Protein AF-G0SBT8-F1 (afdb_monomer)

Sequence (102 aa):
MNVKDTPMDQGVASMTSPSQSGPSPTQDDAKVGPGSWNTKKFRDEYETLKNRLLDSQFSVAEYPDPLAPKPPHPKQYPVGTGPTVEQRLLKLISEIKAANEN

Nearest PDB structures (foldseek):
  7pzy-assembly1_i  TM=1.478E-01  e=4.755E+00  Candida albicans SC5314

Mean predicted aligned error: 20.07 Å

Radius of gyration: 37.4 Å; Cα contacts (8 Å, |Δi|>4): 8; chains: 1; bounding box: 54×37×116 Å

Solvent-accessible surface area (backbone atoms only — not comparable to full-atom values): 7220 Å² total; per-residue (Å²): 141,85,88,81,83,85,80,89,85,80,85,79,90,75,92,78,86,81,79,84,72,70,88,79,89,79,77,82,81,71,80,73,56,96,86,59,72,86,39,72,67,48,51,57,52,48,54,54,51,49,54,61,70,65,37,87,82,73,51,76,86,79,54,74,66,89,85,52,85,72,76,84,53,78,88,78,48,6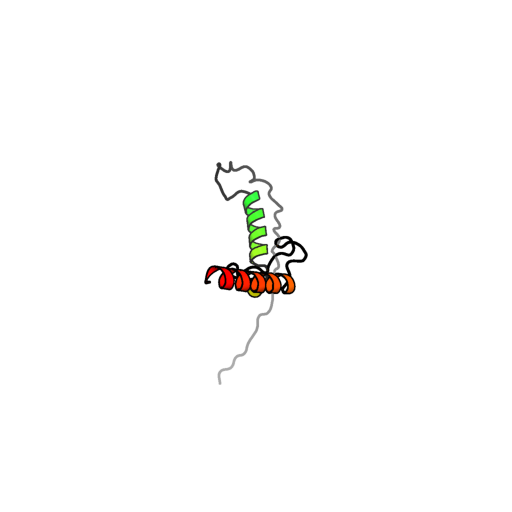7,90,79,79,42,74,71,51,54,52,54,49,54,51,53,52,52,53,53,50,59,62,73,76,105

Structure (mmCIF, N/CA/C/O backbone):
data_AF-G0SBT8-F1
#
_entry.id   AF-G0SBT8-F1
#
loop_
_atom_site.group_PDB
_atom_site.id
_atom_site.type_symbol
_atom_site.label_atom_id
_atom_site.label_alt_id
_atom_site.label_comp_id
_atom_site.label_asym_id
_atom_site.label_entity_id
_atom_site.label_seq_id
_atom_site.pdbx_PDB_ins_code
_atom_site.Cartn_x
_atom_site.Cartn_y
_atom_site.Cartn_z
_atom_site.occupancy
_atom_site.B_iso_or_equiv
_atom_site.auth_seq_id
_atom_site.auth_comp_id
_atom_site.auth_asym_id
_atom_site.auth_atom_id
_atom_site.pdbx_PDB_model_num
ATOM 1 N N . MET A 1 1 ? -18.966 -16.238 -74.998 1.00 46.59 1 MET A N 1
ATOM 2 C CA . MET A 1 1 ? -17.770 -17.080 -75.204 1.00 46.59 1 MET A CA 1
ATOM 3 C C . MET A 1 1 ? -16.575 -16.159 -75.383 1.00 46.59 1 MET A C 1
ATOM 5 O O . MET A 1 1 ? -16.367 -15.665 -76.479 1.00 46.59 1 MET A O 1
ATOM 9 N N . ASN A 1 2 ? -15.814 -15.910 -74.318 1.00 43.53 2 ASN A N 1
ATOM 10 C CA . ASN A 1 2 ? -14.468 -15.354 -74.421 1.00 43.53 2 ASN A CA 1
ATOM 11 C C . ASN A 1 2 ? -13.552 -16.259 -73.605 1.00 43.53 2 ASN A C 1
ATOM 13 O O . ASN A 1 2 ? -13.548 -16.240 -72.380 1.00 43.53 2 ASN A O 1
ATOM 17 N N . VAL A 1 3 ? -12.860 -17.111 -74.350 1.00 52.38 3 VAL A N 1
ATOM 18 C CA . VAL A 1 3 ? -11.725 -17.917 -73.926 1.00 52.38 3 VAL A CA 1
ATOM 19 C C . VAL A 1 3 ? -10.522 -17.001 -73.694 1.00 52.38 3 VAL A C 1
ATOM 21 O O . VAL A 1 3 ? -10.227 -16.169 -74.554 1.00 52.38 3 VAL A O 1
ATOM 24 N N . LYS A 1 4 ? -9.810 -17.179 -72.578 1.00 57.03 4 LYS A N 1
ATOM 25 C CA . LYS A 1 4 ? -8.429 -17.695 -72.575 1.00 57.03 4 LYS A CA 1
ATOM 26 C C . LYS A 1 4 ? -7.800 -17.611 -71.183 1.00 57.03 4 LYS A C 1
ATOM 28 O O . LYS A 1 4 ? -7.657 -16.546 -70.593 1.00 57.03 4 LYS A O 1
ATOM 33 N N . ASP A 1 5 ? -7.435 -18.797 -70.739 1.00 52.41 5 ASP A N 1
ATOM 34 C CA . ASP A 1 5 ? -6.700 -19.199 -69.554 1.00 52.41 5 ASP A CA 1
ATOM 35 C C . ASP A 1 5 ? -5.256 -18.641 -69.473 1.00 52.41 5 ASP A C 1
ATOM 37 O O . ASP A 1 5 ? -4.555 -18.580 -70.482 1.00 52.41 5 ASP A O 1
ATOM 41 N N . THR A 1 6 ? -4.868 -18.224 -68.254 1.00 57.47 6 THR A N 1
ATOM 42 C CA . THR A 1 6 ? -3.695 -18.604 -67.407 1.00 57.47 6 THR A CA 1
ATOM 43 C C . THR A 1 6 ? -2.353 -18.954 -68.097 1.00 57.47 6 THR A C 1
ATOM 45 O O . THR A 1 6 ? -2.352 -19.767 -69.019 1.00 57.47 6 THR A O 1
ATOM 48 N N . PRO A 1 7 ? -1.184 -18.421 -67.644 1.00 54.28 7 PRO A N 1
ATOM 49 C CA . PRO A 1 7 ? -0.468 -18.933 -66.446 1.00 54.28 7 PRO A CA 1
ATOM 50 C C . PRO A 1 7 ? 0.147 -17.836 -65.538 1.00 54.28 7 PRO A C 1
ATOM 52 O O . PRO A 1 7 ? 0.653 -16.831 -66.018 1.00 54.28 7 PRO A O 1
ATOM 55 N N . MET A 1 8 ? -0.023 -17.871 -64.206 1.00 53.31 8 MET A N 1
ATOM 56 C CA . MET A 1 8 ? 0.906 -18.485 -63.229 1.00 53.31 8 MET A CA 1
ATOM 57 C C . MET A 1 8 ? 2.365 -18.551 -63.709 1.00 53.31 8 MET A C 1
ATOM 59 O O . MET A 1 8 ? 2.795 -19.573 -64.232 1.00 53.31 8 MET A O 1
ATOM 63 N N . ASP A 1 9 ? 3.123 -17.479 -63.474 1.00 46.19 9 ASP A N 1
ATOM 64 C CA . ASP A 1 9 ? 4.586 -17.530 -63.453 1.00 46.19 9 ASP A CA 1
ATOM 65 C C . ASP A 1 9 ? 5.050 -17.651 -61.996 1.00 46.19 9 ASP A C 1
ATOM 67 O O . ASP A 1 9 ? 4.980 -16.709 -61.203 1.00 46.19 9 ASP A O 1
ATOM 71 N N . GLN A 1 10 ? 5.443 -18.870 -61.629 1.00 44.31 10 GLN A N 1
ATOM 72 C CA . GLN A 1 10 ? 6.263 -19.134 -60.460 1.00 44.31 10 GLN A CA 1
ATOM 73 C C . GLN A 1 10 ? 7.725 -19.149 -60.898 1.00 44.31 10 GLN A C 1
ATOM 75 O O . GLN A 1 10 ? 8.123 -19.996 -61.692 1.00 44.31 10 GLN A O 1
ATOM 80 N N . GLY A 1 11 ? 8.535 -18.350 -60.209 1.00 46.97 11 GLY A N 1
ATOM 81 C CA . GLY A 1 11 ? 9.852 -18.801 -59.783 1.00 46.97 11 GLY A CA 1
ATOM 82 C C . GLY A 1 11 ? 11.040 -18.174 -60.497 1.00 46.97 11 GLY A C 1
ATOM 83 O O . GLY A 1 11 ? 11.458 -18.614 -61.557 1.00 46.97 11 GLY A O 1
ATOM 84 N N . VAL A 1 12 ? 11.730 -17.296 -59.771 1.00 48.88 12 VAL A N 1
ATOM 85 C CA . VAL A 1 12 ? 13.169 -17.473 -59.550 1.00 48.88 12 VAL A CA 1
ATOM 86 C C . VAL A 1 12 ? 13.567 -16.725 -58.285 1.00 48.88 12 VAL A C 1
ATOM 88 O O . VAL A 1 12 ? 13.541 -15.500 -58.193 1.00 48.88 12 VAL A O 1
ATOM 91 N N . ALA A 1 13 ? 13.918 -17.516 -57.276 1.00 48.78 13 ALA A N 1
ATOM 92 C CA . ALA A 1 13 ? 14.683 -17.063 -56.139 1.00 48.78 13 ALA A CA 1
ATOM 93 C C . ALA A 1 13 ? 16.000 -16.444 -56.626 1.00 48.78 13 ALA A C 1
ATOM 95 O O . ALA A 1 13 ? 16.730 -17.032 -57.420 1.00 48.78 13 ALA A O 1
ATOM 96 N N . SER A 1 14 ? 16.351 -15.286 -56.088 1.00 46.62 14 SER A N 1
ATOM 97 C CA . SER A 1 14 ? 17.746 -14.885 -55.951 1.00 46.62 14 SER A CA 1
ATOM 98 C C . SER A 1 14 ? 17.891 -14.252 -54.585 1.00 46.62 14 SER A C 1
ATOM 100 O O . SER A 1 14 ? 17.718 -13.055 -54.376 1.00 46.62 14 SER A O 1
ATOM 102 N N . MET A 1 15 ? 18.152 -15.141 -53.632 1.00 48.56 15 MET A N 1
ATOM 103 C CA . MET A 1 15 ? 18.812 -14.817 -52.386 1.00 48.56 15 MET A CA 1
ATOM 104 C C . MET A 1 15 ? 20.078 -14.023 -52.706 1.00 48.56 15 MET A C 1
ATOM 106 O O . MET A 1 15 ? 20.998 -14.539 -53.331 1.00 48.56 15 MET A O 1
ATOM 110 N N . THR A 1 16 ? 20.131 -12.776 -52.263 1.00 47.47 16 THR A N 1
ATOM 111 C CA . THR A 1 16 ? 21.392 -12.105 -51.957 1.00 47.47 16 THR A CA 1
ATOM 112 C C . THR A 1 16 ? 21.100 -10.937 -51.021 1.00 47.47 16 THR A C 1
ATOM 114 O O . THR A 1 16 ? 20.871 -9.794 -51.397 1.00 47.47 16 THR A O 1
ATOM 117 N N . SER A 1 17 ? 21.044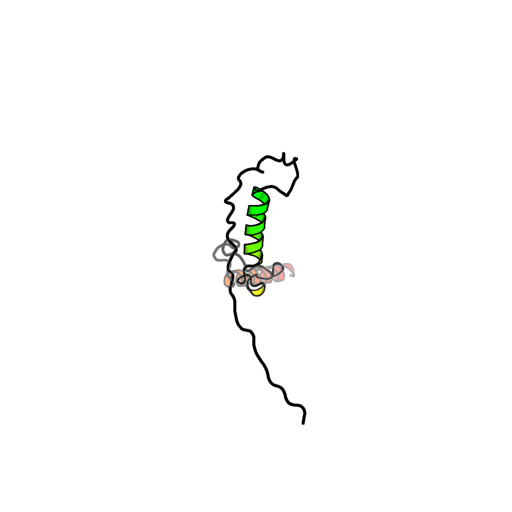 -11.264 -49.736 1.00 54.69 17 SER A N 1
ATOM 118 C CA . SER A 1 17 ? 21.568 -10.373 -48.711 1.00 54.69 17 SER A CA 1
ATOM 119 C C . SER A 1 17 ? 22.665 -11.143 -47.994 1.00 54.69 17 SER A C 1
ATOM 121 O O . SER A 1 17 ? 22.383 -11.956 -47.117 1.00 54.69 17 SER A O 1
ATOM 123 N N . PRO A 1 18 ? 23.920 -10.916 -48.395 1.00 51.97 18 PRO A N 1
ATOM 124 C CA . PRO A 1 18 ? 24.991 -10.914 -47.430 1.00 51.97 18 PRO A CA 1
ATOM 125 C C . PRO A 1 18 ? 25.835 -9.664 -47.661 1.00 51.97 18 PRO A C 1
ATOM 127 O O . PRO A 1 18 ? 26.710 -9.598 -48.519 1.00 51.97 18 PRO A O 1
ATOM 130 N N . SER A 1 19 ? 25.595 -8.651 -46.847 1.00 40.59 19 SER A N 1
ATOM 131 C CA . SER A 1 19 ? 26.694 -7.808 -46.399 1.00 40.59 19 SER A CA 1
ATOM 132 C C . SER A 1 19 ? 26.504 -7.590 -44.917 1.00 40.59 19 SER A C 1
ATOM 134 O O . SER A 1 19 ? 26.062 -6.557 -44.434 1.00 40.59 19 SER A O 1
ATOM 136 N N . GLN A 1 20 ? 26.835 -8.665 -44.205 1.00 54.94 20 GLN A N 1
ATOM 137 C CA . GLN A 1 20 ? 27.392 -8.595 -42.872 1.00 54.94 20 GLN A CA 1
ATOM 138 C C . GLN A 1 20 ? 28.725 -7.838 -42.998 1.00 54.94 20 GLN A C 1
ATOM 140 O O . GLN A 1 20 ? 29.793 -8.431 -43.106 1.00 54.94 20 GLN A O 1
ATOM 145 N N . SER A 1 21 ? 28.661 -6.510 -43.075 1.00 49.72 21 SER A N 1
ATOM 146 C CA . SER A 1 21 ? 29.795 -5.681 -42.695 1.00 49.72 21 SER A CA 1
ATOM 147 C C . SER A 1 21 ? 29.850 -5.736 -41.175 1.00 49.72 21 SER A C 1
ATOM 149 O O . SER A 1 21 ? 28.890 -5.349 -40.506 1.00 49.72 21 SER A O 1
ATOM 151 N N . GLY A 1 22 ? 30.931 -6.319 -40.660 1.00 42.81 22 GLY A N 1
ATOM 152 C CA . GLY A 1 22 ? 31.184 -6.493 -39.236 1.00 42.81 22 GLY A CA 1
ATOM 153 C C . GLY A 1 22 ? 31.116 -5.188 -38.433 1.00 42.81 22 GLY A C 1
ATOM 154 O O . GLY A 1 22 ? 30.945 -4.106 -38.998 1.00 42.81 22 GLY A O 1
ATOM 155 N N . PRO A 1 23 ? 31.247 -5.280 -37.101 1.00 46.69 23 PRO A N 1
ATOM 156 C CA . PRO A 1 23 ? 31.162 -4.119 -36.232 1.00 46.69 23 PRO A CA 1
ATOM 157 C C . PRO A 1 23 ? 32.279 -3.148 -36.611 1.00 46.69 23 PRO A C 1
ATOM 159 O O . PRO A 1 23 ? 33.451 -3.434 -36.393 1.00 46.69 23 PRO A O 1
ATOM 162 N N . SER A 1 24 ? 31.922 -2.008 -37.192 1.00 39.34 24 SER A N 1
ATOM 163 C CA . SER A 1 24 ? 32.798 -0.845 -37.253 1.00 39.34 24 SER A CA 1
ATOM 164 C C . SER A 1 24 ? 32.899 -0.278 -35.833 1.00 39.34 24 SER A C 1
ATOM 166 O O . SER A 1 24 ? 31.895 0.244 -35.339 1.00 39.34 24 SER A O 1
ATOM 168 N N . PRO A 1 25 ? 34.049 -0.370 -35.142 1.00 53.28 25 PRO A N 1
ATOM 169 C CA . PRO A 1 25 ? 34.218 0.221 -33.831 1.00 53.28 25 PRO A CA 1
ATOM 170 C C . PRO A 1 25 ? 34.881 1.580 -34.027 1.00 53.28 25 PRO A C 1
ATOM 172 O O . PRO A 1 25 ? 36.086 1.694 -33.864 1.00 53.28 25 PRO A O 1
ATOM 175 N N . THR A 1 26 ? 34.133 2.599 -34.443 1.00 52.81 26 THR A N 1
ATOM 176 C CA . THR A 1 26 ? 34.654 3.976 -34.473 1.00 52.81 26 THR A CA 1
ATOM 177 C C . THR A 1 26 ? 33.520 4.992 -34.540 1.00 52.81 26 THR A C 1
ATOM 179 O O . THR A 1 26 ? 33.307 5.655 -35.551 1.00 52.81 26 THR A O 1
ATOM 182 N N . GLN A 1 27 ? 32.796 5.158 -33.433 1.00 51.91 27 GLN A N 1
ATOM 183 C CA . GLN A 1 27 ? 32.255 6.481 -33.099 1.00 51.91 27 GLN A CA 1
ATOM 184 C C . GLN A 1 27 ? 32.025 6.658 -31.593 1.00 51.91 27 GLN A C 1
ATOM 186 O O . GLN A 1 27 ? 31.079 7.308 -31.157 1.00 51.91 27 GLN A O 1
ATOM 191 N N . ASP A 1 28 ? 32.913 6.083 -30.789 1.00 50.6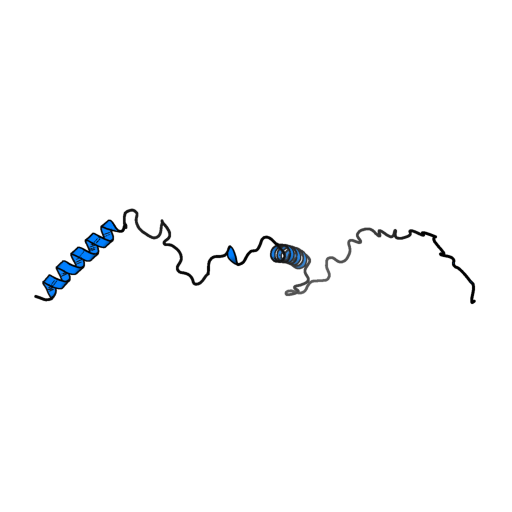6 28 ASP A N 1
ATOM 192 C CA . ASP A 1 28 ? 33.059 6.470 -29.393 1.00 50.66 28 ASP A CA 1
ATOM 193 C C . ASP A 1 28 ? 33.986 7.703 -29.364 1.00 50.66 28 ASP A C 1
ATOM 195 O O . ASP A 1 28 ? 34.941 7.766 -30.132 1.00 50.66 28 ASP A O 1
ATOM 199 N N . ASP A 1 29 ? 33.666 8.706 -28.545 1.00 54.84 29 ASP A N 1
ATOM 200 C CA . ASP A 1 29 ? 34.366 10.001 -28.397 1.00 54.84 29 ASP A CA 1
ATOM 201 C C . ASP A 1 29 ? 33.989 11.163 -29.336 1.00 54.84 29 ASP A C 1
ATOM 203 O O . ASP A 1 29 ? 34.731 12.138 -29.488 1.00 54.84 29 ASP A O 1
ATOM 207 N N . ALA A 1 30 ? 32.751 11.200 -29.837 1.00 56.66 30 ALA A N 1
ATOM 208 C CA . ALA A 1 30 ? 32.129 12.510 -30.045 1.00 56.66 30 ALA A CA 1
ATOM 209 C C . ALA A 1 30 ? 31.902 13.138 -28.662 1.00 56.66 30 ALA A C 1
ATOM 211 O O . ALA A 1 30 ? 30.965 12.748 -27.976 1.00 56.66 30 ALA A O 1
ATOM 212 N N . LYS A 1 31 ? 32.793 14.052 -28.246 1.00 59.62 31 LYS A N 1
ATOM 213 C CA . LYS A 1 31 ? 32.793 14.803 -26.975 1.00 59.62 31 LYS A C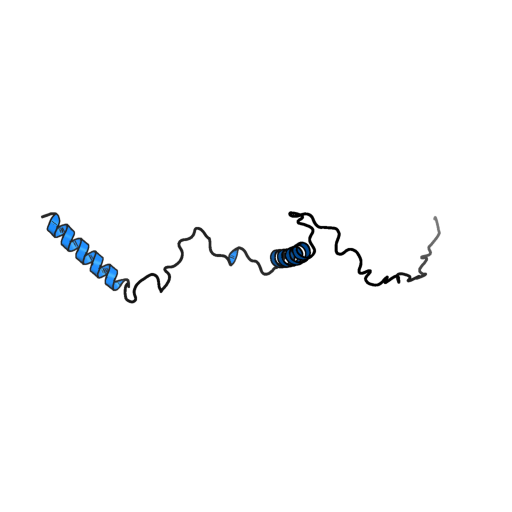A 1
ATOM 214 C C . LYS A 1 31 ? 31.368 15.151 -26.534 1.00 59.62 31 LYS A C 1
ATOM 216 O O . LYS A 1 31 ? 30.799 16.165 -26.936 1.00 59.62 31 LYS A O 1
ATOM 221 N N . VAL A 1 32 ? 30.783 14.267 -25.729 1.00 58.38 32 VAL A N 1
ATOM 222 C CA . VAL A 1 32 ? 29.411 14.389 -25.256 1.00 58.38 32 VAL A CA 1
ATOM 223 C C . VAL A 1 32 ? 29.438 15.496 -24.213 1.00 58.38 32 VAL A C 1
ATOM 225 O O . VAL A 1 32 ? 29.978 15.313 -23.124 1.00 58.38 32 VAL A O 1
ATOM 228 N N . GLY A 1 33 ? 28.969 16.689 -24.587 1.00 62.12 33 GLY A N 1
ATOM 229 C CA . GLY A 1 33 ? 28.969 17.845 -23.694 1.00 62.12 33 GLY A CA 1
ATOM 230 C C . GLY A 1 33 ? 28.271 17.519 -22.364 1.00 62.12 33 GLY A C 1
ATOM 231 O O . GLY A 1 33 ? 27.351 16.692 -22.351 1.00 62.12 33 GLY A O 1
ATOM 232 N N . PRO A 1 34 ? 28.691 18.136 -21.244 1.00 57.78 34 PRO A N 1
ATOM 233 C CA . PRO A 1 34 ? 28.036 17.927 -19.958 1.00 57.78 34 PRO A CA 1
ATOM 234 C C . PRO A 1 34 ? 26.540 18.246 -20.096 1.00 57.78 34 PRO A C 1
ATOM 236 O O . PRO A 1 34 ? 26.173 19.356 -20.471 1.00 57.78 34 PRO A O 1
ATOM 239 N N . GLY A 1 35 ? 25.686 17.246 -19.855 1.0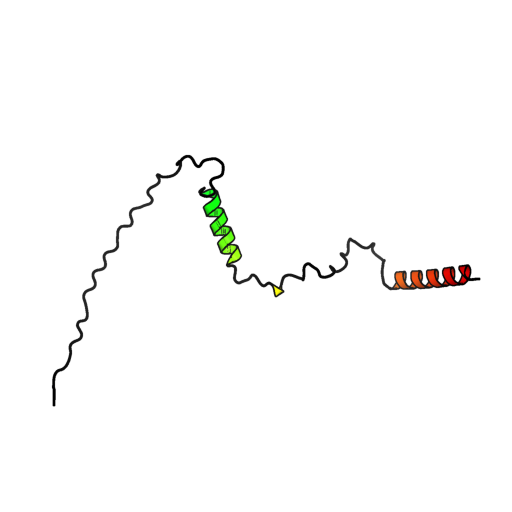0 66.56 35 GLY A N 1
ATOM 240 C CA . GLY A 1 35 ? 24.226 17.350 -19.989 1.00 66.56 35 GLY A CA 1
ATOM 241 C C . GLY A 1 35 ? 23.611 16.660 -21.212 1.00 66.56 35 GLY A C 1
ATOM 242 O O . GLY A 1 35 ? 22.393 16.696 -21.371 1.00 66.56 35 GLY A O 1
ATOM 243 N N . SER A 1 36 ? 24.397 16.011 -22.076 1.00 71.69 36 SER A N 1
ATOM 244 C CA . SER A 1 36 ? 23.806 15.216 -23.155 1.00 71.69 36 SER A CA 1
ATOM 245 C C . SER A 1 36 ? 23.307 13.868 -22.636 1.00 71.69 36 SER A C 1
ATOM 247 O O . SER A 1 36 ? 24.056 13.024 -22.147 1.00 71.69 36 SER A O 1
ATOM 249 N N . TRP A 1 37 ? 22.003 13.671 -22.800 1.00 76.50 37 TRP A N 1
ATOM 250 C CA . TRP A 1 37 ? 21.294 12.430 -22.517 1.00 76.50 37 TRP A CA 1
ATOM 251 C C . TRP A 1 37 ? 21.646 11.321 -23.512 1.00 76.50 37 TRP A C 1
ATOM 253 O O . TRP A 1 37 ? 21.350 10.164 -23.275 1.00 76.50 37 TRP A O 1
ATOM 263 N N . ASN A 1 38 ? 22.329 11.617 -24.617 1.00 79.12 38 ASN A N 1
ATOM 264 C CA . ASN A 1 38 ? 22.631 10.625 -25.645 1.00 79.12 38 ASN A CA 1
ATOM 265 C C . ASN A 1 38 ? 23.975 9.907 -25.409 1.00 79.12 38 ASN A C 1
ATOM 267 O O . ASN A 1 38 ? 24.766 9.739 -26.337 1.00 79.12 38 ASN A O 1
ATOM 271 N N . THR A 1 39 ? 24.260 9.520 -24.163 1.00 87.25 39 THR A N 1
ATOM 272 C CA . THR A 1 39 ? 25.444 8.711 -23.826 1.00 87.25 39 THR A CA 1
ATOM 273 C C . THR A 1 39 ? 25.150 7.225 -24.016 1.00 87.25 39 THR A C 1
ATOM 275 O O . THR A 1 39 ? 24.010 6.786 -23.869 1.00 87.25 39 THR A O 1
ATOM 278 N N . LYS A 1 40 ? 26.184 6.415 -24.284 1.00 87.44 40 LYS A N 1
ATOM 279 C CA . LYS A 1 40 ? 26.042 4.950 -24.335 1.00 87.44 40 LYS A CA 1
ATOM 280 C C . LYS A 1 40 ? 25.416 4.395 -23.047 1.00 87.44 40 LYS A C 1
ATOM 282 O O . LYS A 1 40 ? 24.483 3.607 -23.112 1.00 87.44 40 LYS A O 1
ATOM 287 N N . LYS A 1 41 ? 25.890 4.872 -21.889 1.00 87.06 41 LYS A N 1
ATOM 288 C CA . LYS A 1 41 ? 25.356 4.529 -20.560 1.00 87.06 41 LYS A CA 1
ATOM 289 C C . LYS A 1 41 ? 23.851 4.780 -20.470 1.00 87.06 41 LYS A C 1
ATOM 291 O O . LYS A 1 41 ? 23.109 3.881 -20.099 1.00 87.06 41 LYS A O 1
ATOM 296 N N . PHE A 1 42 ? 23.406 5.968 -20.876 1.00 88.62 42 PHE A N 1
ATOM 297 C CA . PHE A 1 42 ? 21.990 6.311 -20.844 1.00 88.62 42 PHE A CA 1
ATOM 298 C C . PHE A 1 42 ? 21.151 5.433 -21.775 1.00 88.62 42 PHE A C 1
ATOM 300 O O . PHE A 1 42 ? 20.063 5.023 -21.393 1.00 88.62 42 PHE A O 1
ATOM 307 N N . ARG A 1 43 ? 21.644 5.108 -22.978 1.00 90.12 43 ARG A N 1
ATOM 308 C CA . ARG A 1 43 ? 20.929 4.205 -23.899 1.00 90.12 43 ARG A CA 1
ATOM 309 C C . ARG A 1 43 ? 20.753 2.808 -23.300 1.00 90.12 43 ARG A C 1
ATOM 311 O O . ARG A 1 43 ? 19.661 2.254 -23.375 1.00 90.12 43 ARG A O 1
ATOM 318 N N . ASP A 1 44 ? 21.802 2.273 -22.677 1.00 89.00 44 ASP A N 1
ATOM 319 C CA . ASP A 1 44 ? 21.771 0.951 -22.041 1.00 89.00 44 ASP A CA 1
ATOM 320 C C . ASP A 1 44 ? 20.788 0.929 -20.842 1.00 89.00 44 ASP A C 1
ATOM 322 O O . ASP A 1 44 ? 19.989 -0.001 -20.689 1.00 89.00 44 ASP A O 1
ATOM 326 N N . GLU A 1 45 ? 20.787 1.981 -20.014 1.00 88.69 45 GLU A N 1
ATOM 327 C CA . GLU A 1 45 ? 19.828 2.153 -18.910 1.00 88.69 45 GLU A CA 1
ATOM 328 C C . GLU A 1 45 ? 18.391 2.334 -19.419 1.00 88.69 45 GLU A C 1
ATOM 330 O O . GLU A 1 45 ? 17.466 1.712 -18.895 1.00 88.69 45 GLU A O 1
ATOM 335 N N . TYR A 1 46 ? 18.201 3.129 -20.474 1.00 90.00 46 TYR A N 1
ATOM 336 C CA . TYR A 1 46 ? 16.904 3.366 -21.101 1.00 90.00 46 TYR A CA 1
ATOM 337 C C . TYR A 1 46 ? 16.276 2.069 -21.615 1.00 90.00 46 TYR A C 1
ATOM 339 O O . TYR A 1 46 ? 15.125 1.788 -21.287 1.00 90.00 46 TYR A O 1
ATOM 347 N N . GLU A 1 47 ? 17.017 1.250 -22.367 1.00 89.81 47 GLU A N 1
ATOM 348 C CA . GLU A 1 47 ? 16.482 -0.020 -22.874 1.00 89.81 47 GLU A CA 1
ATOM 349 C C . GLU A 1 47 ? 16.176 -0.999 -21.731 1.00 89.81 47 GLU A C 1
ATOM 351 O O . GLU A 1 47 ? 15.164 -1.697 -21.765 1.00 89.81 47 GLU A O 1
ATOM 356 N N . THR A 1 48 ? 16.972 -0.994 -20.658 1.00 88.44 48 THR A N 1
ATOM 357 C CA . THR A 1 48 ? 16.687 -1.799 -19.459 1.00 88.44 48 THR A CA 1
ATOM 358 C C . THR A 1 48 ? 15.380 -1.368 -18.785 1.00 88.44 48 THR A C 1
ATOM 360 O O . THR A 1 48 ? 14.533 -2.207 -18.466 1.00 88.44 48 THR A O 1
ATOM 363 N N . LEU A 1 49 ? 15.182 -0.061 -18.585 1.00 87.75 49 LEU A N 1
ATOM 364 C CA . LEU A 1 49 ? 13.959 0.480 -17.986 1.00 87.75 49 LEU A CA 1
ATOM 365 C C . LEU A 1 49 ? 12.741 0.262 -18.884 1.00 87.75 49 LEU A C 1
ATOM 367 O O . LEU A 1 49 ? 11.672 -0.079 -18.385 1.00 87.75 49 LEU A O 1
ATOM 371 N N . LYS A 1 50 ? 12.901 0.420 -20.197 1.00 89.50 50 LYS A N 1
ATOM 372 C CA . LYS A 1 50 ? 11.860 0.151 -21.188 1.00 89.50 50 LYS A CA 1
ATOM 373 C C . LYS A 1 50 ? 11.421 -1.308 -21.143 1.00 89.50 50 LYS A C 1
ATOM 375 O O . LYS A 1 50 ? 10.226 -1.565 -21.083 1.00 89.50 50 LYS A O 1
ATOM 380 N N . ASN A 1 51 ? 12.360 -2.251 -21.080 1.00 86.38 51 ASN A N 1
ATOM 381 C CA . ASN A 1 51 ? 12.035 -3.671 -20.942 1.00 86.38 51 ASN A CA 1
ATOM 382 C C . ASN A 1 51 ? 11.287 -3.965 -19.637 1.00 86.38 51 ASN A C 1
ATOM 384 O O . ASN A 1 51 ? 10.327 -4.726 -19.645 1.00 86.38 51 ASN A O 1
ATOM 388 N N . ARG A 1 52 ? 11.675 -3.317 -18.531 1.00 83.38 52 ARG A N 1
ATOM 389 C CA . ARG A 1 52 ? 10.961 -3.432 -17.251 1.00 83.38 52 ARG A CA 1
ATOM 390 C C . ARG A 1 52 ? 9.561 -2.809 -17.294 1.00 83.38 52 ARG A C 1
ATOM 392 O O . ARG A 1 52 ? 8.658 -3.317 -16.647 1.00 83.38 52 ARG A O 1
ATOM 399 N N . LEU A 1 53 ? 9.370 -1.710 -18.024 1.00 83.12 53 LEU A N 1
ATOM 400 C CA . LEU A 1 53 ? 8.062 -1.065 -18.176 1.00 83.12 53 LEU A CA 1
ATOM 401 C C . LEU A 1 53 ? 7.111 -1.890 -19.054 1.00 83.12 53 LEU A C 1
ATOM 403 O O . LEU A 1 53 ? 5.905 -1.875 -18.837 1.00 83.12 53 LEU A O 1
ATOM 407 N N . LEU A 1 54 ? 7.661 -2.606 -20.034 1.00 84.25 54 LEU A N 1
ATOM 408 C CA . LEU A 1 54 ? 6.931 -3.536 -20.895 1.00 84.25 54 LEU A CA 1
ATOM 409 C C . LEU A 1 54 ? 6.694 -4.904 -20.235 1.00 84.25 54 LEU A C 1
ATOM 411 O O . LEU A 1 54 ? 6.174 -5.806 -20.893 1.00 84.25 54 LEU A O 1
ATOM 415 N N . ASP A 1 55 ? 7.084 -5.081 -18.971 1.00 79.69 55 ASP A N 1
ATOM 416 C CA . ASP A 1 55 ? 6.895 -6.336 -18.257 1.00 79.69 55 ASP A CA 1
ATOM 417 C C . ASP A 1 55 ? 5.400 -6.646 -18.116 1.00 79.69 55 ASP A C 1
ATOM 419 O O . ASP A 1 55 ? 4.659 -5.991 -17.382 1.00 79.69 55 ASP A O 1
ATOM 423 N N . SER A 1 56 ? 4.962 -7.684 -18.828 1.00 72.81 56 SER A N 1
ATOM 424 C CA . SER A 1 56 ? 3.580 -8.160 -18.813 1.00 72.81 56 SER A CA 1
ATOM 425 C C . SER A 1 56 ? 3.146 -8.703 -17.448 1.00 72.81 56 SER A C 1
ATOM 427 O O . SER A 1 56 ? 1.959 -8.968 -17.270 1.00 72.81 56 SER A O 1
ATOM 429 N N . GLN A 1 57 ? 4.073 -8.929 -16.512 1.00 81.31 57 GLN A N 1
ATOM 430 C CA . GLN A 1 57 ? 3.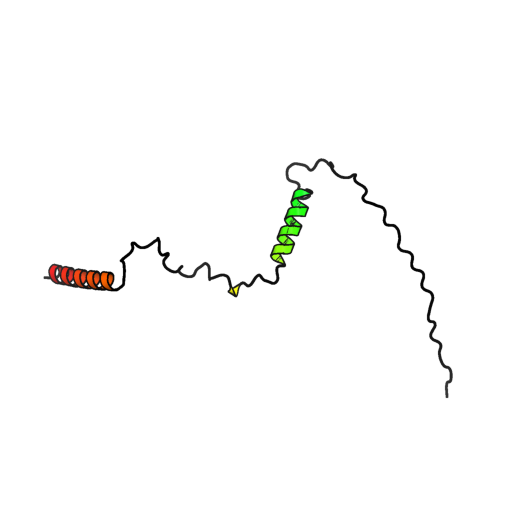750 -9.330 -15.142 1.00 81.31 57 GLN A CA 1
ATOM 431 C C . GLN A 1 57 ? 3.383 -8.140 -14.247 1.00 81.31 57 GLN A C 1
ATOM 433 O O . GLN A 1 57 ? 2.887 -8.345 -13.145 1.00 81.31 57 GLN A O 1
ATOM 438 N N . PHE A 1 58 ? 3.582 -6.894 -14.692 1.00 81.81 58 PHE A N 1
ATOM 439 C CA . PHE A 1 58 ? 3.166 -5.736 -13.910 1.00 81.81 58 PHE A CA 1
ATOM 440 C C . PHE A 1 58 ? 1.635 -5.620 -13.880 1.00 81.81 58 PHE A C 1
ATOM 442 O O . PHE A 1 58 ? 0.995 -5.296 -14.881 1.00 81.81 58 PHE A O 1
ATOM 449 N N . SER A 1 59 ? 1.042 -5.840 -12.706 1.00 82.81 59 SER A N 1
ATOM 450 C CA . SER A 1 59 ? -0.394 -5.689 -12.474 1.00 82.81 59 SER A CA 1
ATOM 451 C C . SER A 1 59 ? -0.659 -4.605 -11.439 1.00 82.81 59 SER A C 1
ATOM 453 O O . SER A 1 59 ? -0.252 -4.718 -10.286 1.00 82.81 59 SER A O 1
ATOM 455 N N . VAL A 1 60 ? -1.410 -3.566 -11.820 1.00 81.19 60 VAL A N 1
ATOM 456 C CA . VAL A 1 60 ? -1.820 -2.491 -10.895 1.00 81.19 60 VAL A CA 1
ATOM 457 C C . VAL A 1 60 ? -2.630 -3.044 -9.716 1.00 81.19 60 VAL A C 1
ATOM 459 O O . VAL A 1 60 ? -2.568 -2.491 -8.625 1.00 81.19 60 VAL A O 1
ATOM 462 N N . ALA A 1 61 ? -3.338 -4.161 -9.907 1.00 84.00 61 ALA A N 1
ATOM 463 C CA . ALA A 1 61 ? -4.130 -4.796 -8.856 1.00 84.00 61 ALA A CA 1
ATOM 464 C C . ALA A 1 61 ? -3.280 -5.449 -7.750 1.00 84.00 61 ALA A C 1
ATOM 466 O O . ALA A 1 61 ? -3.784 -5.669 -6.652 1.00 84.00 61 ALA A O 1
ATOM 467 N N . GLU A 1 62 ? -2.009 -5.762 -8.018 1.00 85.81 62 GLU A N 1
ATOM 468 C CA . GLU A 1 62 ? -1.093 -6.322 -7.013 1.00 85.81 62 GLU A CA 1
ATOM 469 C C . GLU A 1 62 ? -0.526 -5.254 -6.077 1.00 85.81 62 GLU A C 1
ATOM 471 O O . GLU A 1 62 ? -0.045 -5.565 -4.984 1.00 85.81 62 GLU A O 1
ATOM 476 N N . TYR A 1 63 ? -0.597 -3.985 -6.480 1.00 83.12 63 TYR A N 1
ATOM 477 C CA . TYR A 1 63 ? -0.136 -2.880 -5.662 1.00 83.12 63 TYR A CA 1
ATOM 478 C C . TYR A 1 63 ? -1.287 -2.390 -4.779 1.00 83.12 63 TYR A C 1
ATOM 480 O O . TYR A 1 63 ? -2.308 -1.932 -5.296 1.00 83.12 63 TYR A O 1
ATOM 488 N N . PRO A 1 64 ? -1.150 -2.467 -3.443 1.00 83.44 64 PRO A N 1
ATOM 489 C CA . PRO A 1 64 ? -2.170 -1.949 -2.547 1.00 83.44 64 PRO A CA 1
ATOM 490 C C . PRO A 1 64 ? -2.323 -0.439 -2.738 1.00 83.44 64 PRO A C 1
ATOM 492 O O . PRO A 1 64 ? -1.348 0.261 -3.024 1.00 83.44 64 PRO A O 1
ATOM 495 N N . ASP A 1 65 ? -3.545 0.056 -2.537 1.00 85.88 65 ASP A N 1
ATOM 496 C CA . ASP A 1 65 ? -3.859 1.481 -2.627 1.00 85.88 65 ASP A CA 1
ATOM 497 C C . ASP A 1 65 ? -2.887 2.299 -1.749 1.00 85.88 65 ASP A C 1
ATOM 499 O O . ASP A 1 65 ? -2.822 2.081 -0.532 1.00 85.88 65 ASP A O 1
ATOM 503 N N . PRO A 1 66 ? -2.109 3.233 -2.334 1.00 84.88 66 PRO A N 1
ATOM 504 C CA . PRO A 1 66 ? -1.143 4.024 -1.581 1.00 84.88 66 PRO A CA 1
ATOM 505 C C . PRO A 1 66 ? -1.797 4.933 -0.535 1.00 84.88 66 PRO A C 1
ATOM 507 O O . PRO A 1 66 ? -1.115 5.341 0.409 1.00 84.88 66 PRO A O 1
ATOM 510 N N . LEU A 1 67 ? -3.085 5.249 -0.694 1.00 84.69 67 LEU A N 1
ATOM 511 C CA . LEU A 1 67 ? -3.866 6.077 0.222 1.00 84.69 67 LEU A CA 1
ATOM 512 C C . LEU A 1 67 ? -4.607 5.256 1.282 1.00 84.69 67 LEU A C 1
ATOM 514 O O . LEU A 1 67 ? -5.100 5.830 2.255 1.00 84.69 67 LEU A O 1
ATOM 518 N N . ALA A 1 68 ? -4.672 3.932 1.134 1.00 86.00 68 ALA A N 1
ATOM 519 C CA . ALA A 1 68 ? -5.327 3.091 2.119 1.00 86.00 68 ALA A CA 1
ATOM 520 C C . ALA A 1 68 ? -4.531 3.063 3.438 1.00 86.00 68 ALA A C 1
ATOM 522 O O . ALA A 1 68 ? -3.290 3.047 3.429 1.00 86.00 68 ALA A O 1
ATOM 523 N N . PRO A 1 69 ? -5.221 3.011 4.596 1.00 83.56 69 PRO A N 1
ATOM 524 C CA . PRO A 1 69 ? -4.569 2.794 5.87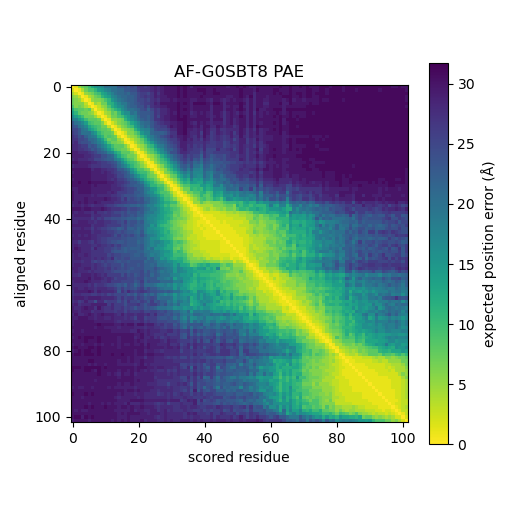7 1.00 83.56 69 PRO A CA 1
ATOM 525 C C . PRO A 1 69 ? -3.735 1.515 5.818 1.00 83.56 69 PRO A C 1
ATOM 527 O O . PRO A 1 69 ? -4.255 0.427 5.563 1.00 83.56 69 PRO A O 1
ATOM 530 N N . LYS A 1 70 ? -2.425 1.639 6.048 1.00 80.81 70 LYS A N 1
ATOM 531 C CA . LYS A 1 70 ? -1.557 0.465 6.124 1.00 80.81 70 LYS A CA 1
ATOM 532 C C . LYS A 1 70 ? -1.965 -0.383 7.331 1.00 80.81 70 LYS A C 1
ATOM 534 O O . LYS A 1 70 ? -2.237 0.186 8.393 1.00 80.81 70 LYS A O 1
ATOM 539 N N . PRO A 1 71 ? -1.977 -1.722 7.206 1.00 78.19 71 PRO A N 1
ATOM 540 C CA . PRO A 1 71 ? -2.199 -2.571 8.360 1.00 78.19 71 PRO A CA 1
ATOM 541 C C . PRO A 1 71 ? -1.124 -2.280 9.419 1.00 78.19 71 PRO A C 1
ATOM 543 O O . PRO A 1 71 ? 0.029 -2.003 9.066 1.00 78.19 71 PRO A O 1
ATOM 546 N N . PRO A 1 72 ? -1.490 -2.320 10.710 1.00 74.81 72 PRO A N 1
ATOM 547 C CA . PRO A 1 72 ? -0.575 -2.017 11.799 1.00 74.81 72 PRO A CA 1
ATOM 548 C C . PRO A 1 72 ? 0.655 -2.926 11.721 1.00 74.81 72 PRO A C 1
ATOM 550 O O . PRO A 1 72 ? 0.540 -4.153 11.716 1.00 74.81 72 PRO A O 1
ATOM 553 N N . HIS A 1 73 ? 1.847 -2.331 11.637 1.00 77.25 73 HIS A N 1
ATOM 554 C CA . HIS A 1 73 ? 3.070 -3.116 11.538 1.00 77.25 73 HIS A CA 1
ATOM 555 C C . HIS A 1 73 ? 3.360 -3.789 12.897 1.00 77.25 73 HIS A C 1
ATOM 557 O O . HIS A 1 73 ? 3.296 -3.115 13.927 1.00 77.25 73 HIS A O 1
ATOM 563 N N . PRO A 1 74 ? 3.755 -5.077 12.954 1.00 72.12 74 PRO A N 1
ATOM 564 C CA . PRO A 1 74 ? 3.954 -5.794 14.222 1.00 72.12 74 PRO A CA 1
ATOM 565 C C . PRO A 1 74 ? 4.997 -5.167 15.157 1.00 72.12 74 PRO A C 1
ATOM 567 O O . PRO A 1 74 ? 4.934 -5.342 16.364 1.00 72.12 74 PRO A O 1
ATOM 570 N N . LYS A 1 75 ? 5.965 -4.423 14.602 1.00 75.25 75 LYS A N 1
ATOM 571 C CA . LYS A 1 75 ? 6.975 -3.668 15.377 1.00 75.25 75 LYS A CA 1
ATOM 572 C C . LYS A 1 75 ? 6.493 -2.299 15.870 1.00 75.25 75 LYS A C 1
ATOM 574 O O . LYS A 1 75 ? 7.200 -1.651 16.630 1.00 75.25 75 LYS A O 1
ATOM 579 N N . GLN A 1 76 ? 5.355 -1.824 15.374 1.00 76.62 76 GLN A N 1
ATOM 580 C CA . GLN A 1 76 ? 4.827 -0.491 15.665 1.00 76.62 76 GLN A CA 1
ATOM 581 C C . GLN A 1 76 ? 4.020 -0.476 16.966 1.00 76.62 76 GLN A C 1
ATOM 583 O O . GLN A 1 76 ? 3.904 0.569 17.598 1.00 76.62 76 GLN A O 1
ATOM 588 N N . TYR A 1 77 ? 3.524 -1.641 17.393 1.00 68.38 77 TYR A N 1
ATOM 589 C CA . TYR A 1 77 ? 2.812 -1.814 18.652 1.00 68.38 77 TYR A CA 1
ATOM 590 C C . TYR A 1 77 ? 3.603 -2.737 19.582 1.00 68.38 77 TYR A C 1
ATOM 592 O O . TYR A 1 77 ? 4.106 -3.770 19.133 1.00 68.38 77 TYR A O 1
ATOM 600 N N . PRO A 1 78 ? 3.724 -2.399 20.876 1.00 74.25 78 PRO A N 1
ATOM 601 C CA . PRO A 1 78 ? 4.351 -3.288 21.836 1.00 74.25 78 PRO A CA 1
ATOM 602 C C . PRO A 1 78 ? 3.566 -4.600 21.948 1.00 74.25 78 PRO A C 1
ATOM 604 O O . PRO A 1 78 ? 2.328 -4.622 21.926 1.00 74.25 78 PRO A O 1
ATOM 607 N N . VAL A 1 79 ? 4.308 -5.703 22.069 1.00 70.44 79 VAL A N 1
ATOM 608 C CA . VAL A 1 79 ? 3.762 -7.053 22.246 1.00 70.44 79 VAL A CA 1
ATOM 609 C C . VAL A 1 79 ? 2.833 -7.059 23.462 1.00 70.44 79 VAL A C 1
ATOM 611 O O . VAL A 1 79 ? 3.236 -6.672 24.555 1.00 70.44 79 VAL A O 1
ATOM 614 N N . GLY A 1 80 ? 1.585 -7.488 23.267 1.00 68.25 80 GLY A N 1
ATOM 615 C CA . GLY A 1 80 ? 0.577 -7.551 24.331 1.00 68.25 80 GLY A CA 1
ATOM 616 C C . GLY A 1 80 ? -0.445 -6.412 24.326 1.00 68.25 80 GLY A C 1
ATOM 617 O O . GLY A 1 80 ? -1.400 -6.475 25.096 1.00 68.25 80 GLY A O 1
ATOM 618 N N . THR A 1 81 ? -0.323 -5.427 23.428 1.00 71.62 81 THR A N 1
ATOM 619 C CA . THR A 1 81 ? -1.382 -4.427 23.185 1.00 71.62 81 THR A CA 1
ATOM 620 C C . THR A 1 81 ? -2.507 -5.048 22.350 1.00 71.62 81 THR A C 1
ATOM 622 O O . THR A 1 81 ? -2.632 -4.808 21.154 1.00 71.62 81 THR A O 1
ATOM 625 N N . GLY A 1 82 ? -3.257 -5.961 22.961 1.00 77.50 82 GLY A N 1
ATOM 626 C CA . GLY A 1 82 ? -4.375 -6.659 22.332 1.00 77.50 82 GLY A CA 1
ATOM 627 C C . GLY A 1 82 ? -5.741 -6.086 22.729 1.00 77.50 82 GLY A C 1
ATOM 628 O O . GLY A 1 82 ? -5.824 -5.222 23.607 1.00 77.50 82 GLY A O 1
ATOM 629 N N . PRO A 1 83 ? -6.831 -6.635 22.165 1.00 81.25 83 PRO A N 1
ATOM 630 C CA . PRO A 1 83 ? -8.199 -6.176 22.435 1.00 81.25 83 PRO A CA 1
ATOM 631 C C . PRO A 1 83 ? -8.589 -6.285 23.918 1.00 81.25 83 PRO A C 1
ATOM 633 O O . PRO A 1 83 ? -9.401 -5.515 24.422 1.00 81.25 83 PRO A O 1
ATOM 636 N N . THR A 1 84 ? -7.981 -7.212 24.659 1.00 85.94 84 THR A N 1
ATOM 637 C CA . THR A 1 84 ? -8.215 -7.384 26.100 1.00 85.94 84 THR A CA 1
ATOM 638 C C . THR A 1 84 ? -7.670 -6.222 26.932 1.00 85.94 84 THR A C 1
ATOM 640 O O . THR A 1 84 ? -8.282 -5.837 27.928 1.00 85.94 84 THR A O 1
ATOM 643 N N . VAL A 1 85 ? -6.526 -5.652 26.539 1.00 87.88 85 VAL A N 1
ATOM 644 C CA . VAL A 1 85 ? -5.926 -4.490 27.211 1.00 87.88 85 VAL A CA 1
ATOM 645 C C . VAL A 1 85 ? -6.725 -3.234 26.888 1.00 87.88 85 VAL A C 1
ATOM 647 O O . VAL A 1 85 ? -7.019 -2.453 27.791 1.00 87.88 85 VAL A O 1
ATOM 650 N N . GLU A 1 86 ? -7.153 -3.085 25.635 1.00 87.50 86 GLU A N 1
ATOM 651 C CA . GLU A 1 86 ? -8.020 -1.989 25.201 1.00 87.50 86 GLU A CA 1
ATOM 652 C C . GLU A 1 86 ? -9.345 -1.964 25.980 1.00 87.50 86 GLU A C 1
ATOM 654 O O . GLU A 1 86 ? -9.728 -0.925 26.514 1.00 87.50 86 GLU A O 1
ATOM 659 N N . GLN A 1 87 ? -9.999 -3.116 26.162 1.00 91.12 87 GLN A N 1
ATOM 660 C CA . GLN A 1 87 ? -11.223 -3.215 26.967 1.00 91.12 87 GLN A CA 1
ATOM 661 C C . GLN A 1 87 ? -11.018 -2.789 28.425 1.00 91.12 87 GLN A C 1
ATOM 663 O O . GLN A 1 87 ? -11.857 -2.086 28.994 1.00 91.12 87 GLN A O 1
ATOM 668 N N . ARG A 1 88 ? -9.900 -3.193 29.043 1.00 92.75 88 ARG A N 1
ATOM 669 C CA . ARG A 1 88 ? -9.565 -2.775 30.414 1.00 92.75 88 ARG A CA 1
ATOM 670 C C . ARG A 1 88 ? -9.359 -1.267 30.498 1.00 92.75 88 ARG A C 1
ATOM 672 O O . ARG A 1 88 ? -9.840 -0.646 31.442 1.00 92.75 88 ARG A O 1
ATOM 679 N N . LEU A 1 89 ? -8.682 -0.687 29.508 1.00 93.06 89 LEU A N 1
ATOM 680 C CA . LEU A 1 89 ? -8.446 0.749 29.444 1.00 93.06 89 LEU A CA 1
ATOM 681 C C . LEU A 1 89 ? -9.761 1.524 29.290 1.00 93.06 89 LEU A C 1
ATOM 683 O O . LEU A 1 89 ? -9.988 2.482 30.023 1.00 93.06 89 LEU A O 1
ATOM 687 N N . LEU A 1 90 ? -10.658 1.078 28.405 1.00 94.44 90 LEU A N 1
ATOM 688 C CA . LEU A 1 90 ? -11.979 1.687 28.218 1.00 94.44 90 LEU A CA 1
ATOM 689 C C . LEU A 1 90 ? -12.814 1.656 29.502 1.00 94.44 90 LEU A C 1
ATOM 691 O O . LEU A 1 90 ? -13.434 2.660 29.858 1.00 94.44 90 LEU A O 1
ATOM 695 N N . LYS A 1 91 ? -12.783 0.534 30.230 1.00 95.81 91 LYS 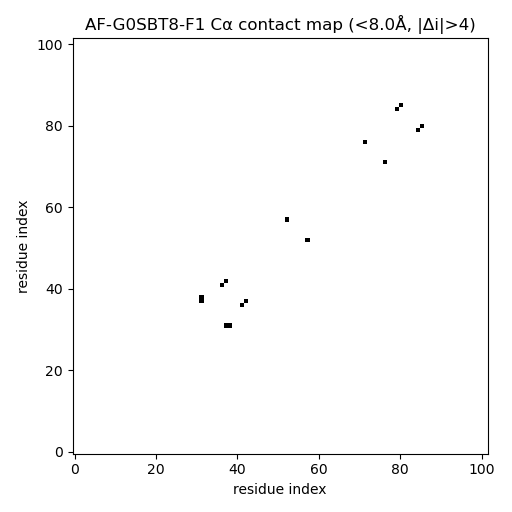A N 1
ATOM 696 C CA . LYS A 1 91 ? -13.456 0.414 31.526 1.00 95.81 91 LYS A CA 1
ATOM 697 C C . LYS A 1 91 ? -12.903 1.423 32.536 1.00 95.81 91 LYS A C 1
ATOM 699 O O . LYS A 1 91 ? -13.677 2.177 33.118 1.00 95.81 91 LYS A O 1
ATOM 704 N N . LEU A 1 92 ? -11.581 1.505 32.674 1.00 96.44 92 LEU A N 1
ATOM 705 C CA . LEU A 1 92 ? -10.937 2.448 33.589 1.00 96.44 92 LEU A CA 1
ATOM 706 C C . LEU A 1 92 ? -11.269 3.911 33.243 1.00 96.44 92 LEU A C 1
ATOM 708 O O . LEU A 1 92 ? -11.565 4.706 34.130 1.00 96.44 92 LEU A O 1
ATOM 712 N N . ILE A 1 93 ? -11.280 4.263 31.952 1.00 96.00 93 ILE A N 1
ATOM 713 C CA . ILE A 1 93 ? -11.671 5.604 31.491 1.00 96.00 93 ILE A CA 1
ATOM 714 C C . ILE A 1 93 ? -13.113 5.921 31.902 1.00 96.00 93 ILE A C 1
ATOM 716 O O . ILE A 1 93 ? -13.387 7.040 32.333 1.00 96.00 93 ILE A O 1
ATOM 720 N N . SER A 1 94 ? -14.033 4.958 31.775 1.00 95.06 94 SER A N 1
ATOM 721 C CA . SER A 1 94 ? -15.435 5.160 32.161 1.00 95.06 94 SER A CA 1
ATOM 722 C C . SER A 1 94 ? -15.605 5.385 33.666 1.00 95.06 94 SER A C 1
ATOM 724 O O . SER A 1 94 ? -16.344 6.281 34.064 1.00 95.06 94 SER A O 1
ATOM 726 N N . GLU A 1 95 ? -14.863 4.642 34.492 1.00 95.06 95 GLU A N 1
ATOM 727 C CA . GLU A 1 95 ? -14.880 4.781 35.951 1.00 95.06 95 GLU A CA 1
ATOM 728 C C . GLU A 1 95 ? -14.342 6.150 36.387 1.00 95.06 95 GLU A C 1
ATOM 730 O O . GLU A 1 95 ? -14.969 6.831 37.195 1.00 95.06 95 GLU A O 1
ATOM 735 N N . ILE A 1 96 ? -13.224 6.596 35.802 1.00 96.25 96 ILE A N 1
ATOM 736 C CA . ILE A 1 96 ? -12.631 7.905 36.109 1.00 96.25 96 ILE A CA 1
ATOM 737 C C . ILE A 1 96 ? -13.561 9.045 35.684 1.00 96.25 96 ILE A C 1
ATOM 739 O O . ILE A 1 96 ? -13.734 9.995 36.440 1.00 96.25 96 ILE A O 1
ATOM 743 N N . LYS A 1 97 ? -14.177 8.965 34.497 1.00 93.94 97 LYS A N 1
ATOM 744 C CA . LYS A 1 97 ? -15.125 9.993 34.038 1.00 93.94 97 LYS A CA 1
ATOM 745 C C . LYS A 1 97 ? -16.334 10.102 34.965 1.00 93.94 97 LYS A C 1
ATOM 747 O O . LYS A 1 97 ? -16.656 11.203 35.387 1.00 93.94 97 LYS A O 1
ATOM 752 N N . ALA A 1 98 ? -16.934 8.974 35.344 1.00 91.38 98 ALA A N 1
ATOM 753 C CA . ALA A 1 98 ? -18.062 8.955 36.274 1.00 91.38 98 ALA A CA 1
ATOM 754 C C . ALA A 1 98 ? -17.698 9.497 37.670 1.00 91.38 98 ALA A C 1
ATOM 756 O O . ALA A 1 98 ? -18.537 10.099 38.339 1.00 91.38 98 ALA A O 1
ATOM 757 N N . ALA A 1 99 ? -16.452 9.297 38.110 1.00 86.88 99 ALA A N 1
ATOM 758 C CA . ALA A 1 99 ? -15.946 9.847 39.366 1.00 86.88 99 ALA A CA 1
ATOM 759 C C . ALA A 1 99 ? -15.654 11.357 39.303 1.00 86.88 99 ALA A C 1
ATOM 761 O O . ALA A 1 99 ? -15.703 12.007 40.335 1.00 86.88 99 ALA A O 1
ATOM 762 N N . ASN A 1 100 ? -15.344 11.905 38.123 1.00 85.69 100 ASN A N 1
ATOM 763 C CA . ASN A 1 100 ? -15.060 13.334 37.922 1.00 85.69 100 A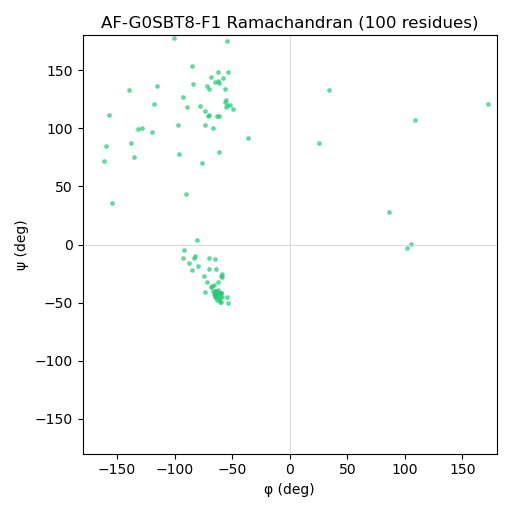SN A CA 1
ATOM 764 C C . ASN A 1 100 ? -16.321 14.174 37.646 1.00 85.69 100 ASN A C 1
ATOM 766 O O . ASN A 1 100 ? -16.260 15.400 37.678 1.00 85.69 100 ASN A O 1
ATOM 770 N N . GLU A 1 101 ? -17.431 13.521 37.292 1.00 72.31 101 GLU A N 1
ATOM 771 C CA . GLU A 1 101 ? -18.743 14.145 37.073 1.00 72.31 101 GLU A CA 1
ATOM 772 C C . GLU A 1 101 ? -19.622 14.166 38.344 1.00 72.31 101 GLU A C 1
ATOM 774 O O . GLU A 1 101 ? -20.699 14.762 38.319 1.00 72.31 101 GLU A O 1
ATOM 779 N N . ASN A 1 102 ? -19.160 13.553 39.445 1.00 54.94 102 ASN A N 1
ATOM 780 C CA . ASN A 1 102 ? -19.715 13.694 40.801 1.00 54.94 102 ASN A CA 1
ATOM 781 C C . ASN A 1 102 ? -18.853 14.637 41.646 1.00 54.94 102 ASN A C 1
ATOM 783 O O . ASN A 1 102 ? -19.432 15.309 42.527 1.00 54.94 102 ASN A O 1
#

Foldseek 3Di:
DDDDDDDDDDDDDDDDDDDPPDDPPPDPPPPQPPPDCPDPVNVVVVVVVVVVVVPPPDDPVVDPDPPDDDDDDPVNDPPPPDPVVVVVVVVVVVVVVVVVVD

Secondary structure (DSSP, 8-state):
---------------------------TTS---TT-S--HHHHHHHHHHHHHHT-TT--GGGSPPTTSPPPPPTTTS-TT--HHHHHHHHHHHHHHHHHH--

pLDDT: mean 72.63, std 17.04, range [39.34, 96.44]

Organism: Chaetomium thermophilum (strain DSM 1495 / CBS 144.50 / IMI 039719) (NCBI:txid759272)